Protein AF-A0A3B8J337-F1 (afdb_monomer)

Nearest PDB structures (foldseek):
  7quz-assembly2_DDD  TM=9.197E-01  e=1.205E-03  Paenibacillus illinoisensis
  5ngj-assembly1_B  TM=7.893E-01  e=2.253E-01  Tequintavirus T5
  7z4b-assembly1_DW  TM=8.134E-01  e=2.401E-01  Escherichia phage vB_EcoP_SU10
  5ngj-assembly1_A  TM=8.281E-01  e=1.344E+00  Tequintavirus T5

pLDDT: mean 81.18, std 9.36, range [44.22, 90.38]

Sequence (66 aa):
VSSGPVAVTGVSLSQSALSLNKGSSGTLVASGAPTDATDKSVSWSTSNAGVATVSNGLVSAIADGT

Solvent-accessible surface area (backbone atoms only — not comparable to full-atom values): 4226 Å² total; per-residue (Å²): 134,85,82,68,80,38,66,62,79,43,79,47,58,77,53,93,73,81,94,61,57,68,75,32,66,50,77,45,50,79,46,58,30,54,87,74,27,66,68,75,82,80,84,67,81,54,97,44,66,77,29,33,39,51,56,95,36,40,33,35,24,66,32,83,75,133

Structure (mmCIF, N/CA/C/O backbone):
data_AF-A0A3B8J337-F1
#
_entry.id   AF-A0A3B8J337-F1
#
loop_
_atom_site.group_PDB
_atom_site.id
_atom_site.type_symbol
_atom_site.label_atom_id
_atom_site.label_alt_id
_atom_site.label_comp_id
_atom_site.label_asym_id
_atom_site.label_entity_id
_atom_site.label_seq_id
_atom_site.pdbx_PDB_ins_code
_atom_site.Cartn_x
_atom_site.Cartn_y
_atom_site.Cartn_z
_atom_site.occupancy
_atom_site.B_iso_or_equiv
_atom_site.auth_seq_id
_atom_site.auth_comp_id
_atom_site.auth_asym_id
_atom_site.auth_atom_id
_atom_site.pdbx_PDB_model_num
ATOM 1 N N . VAL A 1 1 ? 21.006 4.112 -29.503 1.00 44.22 1 VAL A N 1
ATOM 2 C CA . VAL A 1 1 ? 19.849 3.235 -29.212 1.00 44.22 1 VAL A CA 1
ATOM 3 C C . VAL A 1 1 ? 18.917 3.990 -28.279 1.00 44.22 1 VAL A C 1
ATOM 5 O O . VAL A 1 1 ? 19.395 4.520 -27.289 1.00 44.22 1 VAL A O 1
ATOM 8 N N . SER A 1 2 ? 17.647 4.166 -28.645 1.00 52.88 2 SER A N 1
ATOM 9 C CA . SER A 1 2 ? 16.657 4.845 -27.798 1.00 52.88 2 SER A CA 1
ATOM 10 C C . SER A 1 2 ? 15.961 3.762 -26.978 1.00 52.88 2 SER A C 1
ATOM 12 O O . SER A 1 2 ? 15.094 3.064 -27.499 1.00 52.88 2 SER A O 1
ATOM 14 N N . SER A 1 3 ? 16.424 3.517 -25.747 1.00 54.03 3 SER A N 1
ATOM 15 C CA . SER A 1 3 ? 15.678 2.664 -24.819 1.00 54.03 3 SER A CA 1
ATOM 16 C C . SER A 1 3 ? 14.437 3.449 -24.401 1.00 54.03 3 SER A C 1
ATOM 18 O O . SER A 1 3 ? 14.529 4.377 -23.597 1.00 54.03 3 SER A O 1
ATOM 20 N N . GLY A 1 4 ? 13.300 3.144 -25.027 1.00 67.44 4 GLY A N 1
ATOM 21 C CA . GLY A 1 4 ? 12.016 3.734 -24.655 1.00 67.44 4 GLY A CA 1
ATOM 22 C C . GLY A 1 4 ? 11.691 3.471 -23.178 1.00 67.44 4 GLY A C 1
ATOM 23 O O . GLY A 1 4 ? 12.289 2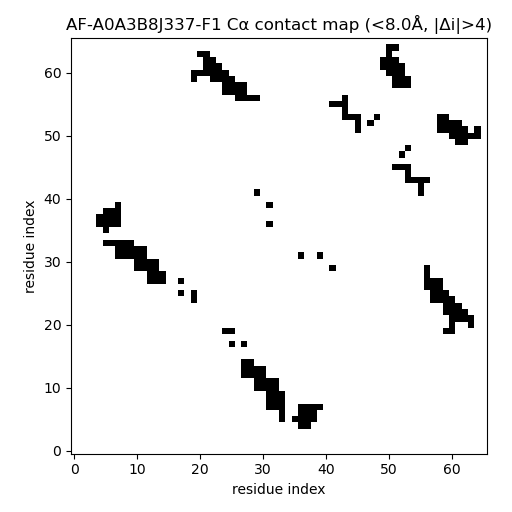.574 -22.577 1.00 67.44 4 GLY A O 1
ATOM 24 N N . PRO A 1 5 ? 10.774 4.249 -22.579 1.00 71.94 5 PRO A N 1
ATOM 25 C CA . PRO A 1 5 ? 10.428 4.092 -21.174 1.00 71.94 5 PRO A CA 1
ATOM 26 C C . PRO A 1 5 ? 9.965 2.657 -20.900 1.00 71.94 5 PRO A C 1
ATOM 28 O O . PRO A 1 5 ? 9.121 2.110 -21.613 1.00 71.94 5 PRO A O 1
ATOM 31 N N . VAL A 1 6 ? 10.547 2.034 -19.878 1.00 79.69 6 VAL A N 1
ATOM 32 C CA . VAL A 1 6 ? 10.178 0.689 -19.444 1.00 79.69 6 VAL A CA 1
ATOM 33 C C . VAL A 1 6 ? 8.829 0.803 -18.746 1.00 79.69 6 VAL A C 1
ATOM 35 O O . VAL A 1 6 ? 8.719 1.386 -17.664 1.00 79.69 6 VAL A O 1
ATOM 38 N N . ALA A 1 7 ? 7.791 0.274 -19.386 1.00 76.75 7 ALA A N 1
ATOM 39 C CA . ALA A 1 7 ? 6.455 0.249 -18.815 1.00 76.75 7 ALA A CA 1
ATOM 40 C C . ALA A 1 7 ? 6.393 -0.728 -17.631 1.00 76.75 7 ALA A C 1
ATOM 42 O O . ALA A 1 7 ? 6.949 -1.828 -17.692 1.00 76.75 7 ALA A O 1
ATOM 43 N N . VAL A 1 8 ? 5.681 -0.345 -16.568 1.00 78.88 8 VAL A N 1
ATOM 44 C CA . VAL A 1 8 ? 5.302 -1.279 -15.500 1.00 78.88 8 VAL A CA 1
ATOM 45 C C . VAL A 1 8 ? 4.340 -2.304 -16.100 1.00 78.88 8 VAL A C 1
ATOM 47 O O . VAL A 1 8 ? 3.277 -1.940 -16.598 1.00 78.88 8 VAL A O 1
ATOM 50 N N . THR A 1 9 ? 4.707 -3.582 -16.068 1.00 81.62 9 THR A N 1
ATOM 51 C CA . THR A 1 9 ? 3.871 -4.686 -16.567 1.00 81.62 9 THR A CA 1
ATOM 52 C C . THR A 1 9 ? 3.154 -5.428 -15.446 1.00 81.62 9 THR A C 1
ATOM 54 O O . THR A 1 9 ? 2.182 -6.134 -15.704 1.00 81.62 9 THR A O 1
ATOM 57 N N . GLY A 1 10 ? 3.594 -5.255 -14.199 1.00 79.50 10 GLY A N 1
ATOM 58 C CA . GLY A 1 10 ? 2.949 -5.845 -13.036 1.00 79.50 10 GLY A CA 1
ATOM 59 C C . GLY A 1 10 ? 3.127 -4.991 -11.793 1.00 79.50 10 GLY A C 1
ATOM 60 O O . GLY A 1 10 ? 4.162 -4.360 -11.596 1.00 79.50 10 GLY A O 1
ATOM 61 N N . VAL A 1 11 ? 2.117 -4.996 -10.931 1.00 83.69 11 VAL A N 1
ATOM 62 C CA . VAL A 1 11 ? 2.215 -4.458 -9.577 1.00 83.69 11 VAL A CA 1
ATOM 63 C C . VAL A 1 11 ? 1.918 -5.585 -8.600 1.00 83.69 11 VAL A C 1
ATOM 65 O O . VAL A 1 11 ? 0.906 -6.274 -8.722 1.00 83.69 11 VAL A O 1
ATOM 68 N N . SER A 1 12 ? 2.816 -5.785 -7.645 1.00 86.00 12 SER A N 1
ATOM 69 C CA . SER A 1 12 ? 2.667 -6.765 -6.575 1.00 86.00 12 SER A CA 1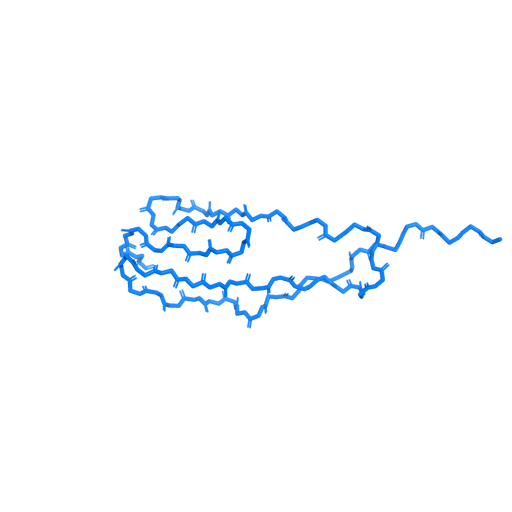
ATOM 70 C C . SER A 1 12 ? 2.592 -6.036 -5.247 1.00 86.00 12 SER A C 1
ATOM 72 O O . SER A 1 12 ? 3.408 -5.164 -4.963 1.00 86.00 12 SER A O 1
ATOM 74 N N . LEU A 1 13 ? 1.623 -6.399 -4.419 1.00 86.69 13 LEU A N 1
ATOM 75 C CA . LEU A 1 13 ? 1.507 -5.896 -3.054 1.00 86.69 13 LEU A CA 1
ATOM 76 C C . LEU A 1 13 ? 2.142 -6.902 -2.093 1.00 86.69 13 LEU A C 1
ATOM 78 O O . LEU A 1 13 ? 2.001 -8.108 -2.288 1.00 86.69 13 LEU A O 1
ATOM 82 N N . SER A 1 14 ? 2.813 -6.419 -1.044 1.00 86.81 14 SER A N 1
ATOM 83 C CA . SER A 1 14 ? 3.365 -7.271 0.020 1.00 86.81 14 SER A CA 1
ATOM 84 C C . SER A 1 14 ? 2.282 -8.099 0.705 1.00 86.81 14 SER A C 1
ATOM 86 O O . SER A 1 14 ? 2.513 -9.245 1.077 1.00 86.81 14 SER A O 1
ATOM 88 N N . GLN A 1 15 ? 1.094 -7.514 0.839 1.00 84.81 15 GLN A N 1
ATOM 89 C CA . GLN A 1 15 ? -0.114 -8.144 1.343 1.00 84.81 15 GLN A CA 1
ATOM 90 C C . GLN A 1 15 ? -1.305 -7.671 0.517 1.00 84.81 15 GLN A C 1
ATOM 92 O O . GLN A 1 15 ? -1.480 -6.477 0.286 1.00 84.81 15 GLN A O 1
ATOM 97 N N . SER A 1 16 ? -2.137 -8.619 0.093 1.00 81.75 16 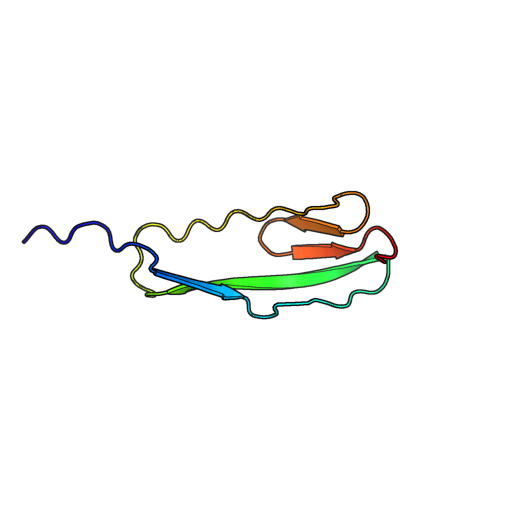SER A N 1
ATOM 98 C CA . SER A 1 16 ? -3.413 -8.349 -0.577 1.00 81.75 16 SER A CA 1
ATOM 99 C C . SER A 1 16 ? -4.519 -7.956 0.403 1.00 81.75 16 SER A C 1
ATOM 101 O O . SER A 1 16 ? -5.470 -7.283 0.016 1.00 81.75 16 SER A O 1
ATOM 103 N N . ALA A 1 17 ? -4.387 -8.355 1.669 1.00 80.56 17 ALA A N 1
ATOM 104 C CA . ALA A 1 17 ? -5.296 -8.009 2.749 1.00 80.56 17 ALA A CA 1
ATOM 105 C C . ALA A 1 17 ? -4.499 -7.724 4.024 1.00 80.56 17 ALA A C 1
ATOM 107 O O . ALA A 1 17 ? -3.535 -8.424 4.338 1.00 80.56 17 ALA A O 1
ATOM 108 N N . LEU A 1 18 ? -4.921 -6.700 4.758 1.00 80.06 18 LEU A N 1
ATOM 109 C CA . LEU A 1 18 ? -4.316 -6.304 6.019 1.00 80.06 18 LEU A CA 1
ATOM 110 C C . LEU A 1 18 ? -5.413 -6.232 7.082 1.00 80.06 18 LEU A C 1
ATOM 112 O O . LEU A 1 18 ? -6.295 -5.379 7.017 1.00 80.06 18 LEU A O 1
ATOM 116 N N . SER A 1 19 ? -5.368 -7.149 8.044 1.00 83.44 19 SER A N 1
ATOM 117 C CA . SER A 1 19 ? -6.288 -7.159 9.180 1.00 83.44 19 SER A CA 1
ATOM 118 C C . SER A 1 19 ? -5.713 -6.284 10.284 1.00 83.44 19 SER A C 1
ATOM 120 O O . SER A 1 19 ? -4.758 -6.664 10.958 1.00 83.44 19 SER A O 1
ATOM 122 N N . LEU A 1 20 ? -6.281 -5.094 10.441 1.00 83.19 20 LEU A N 1
ATOM 123 C CA . LEU A 1 20 ? -5.911 -4.141 11.479 1.00 83.19 20 LEU A CA 1
ATOM 124 C C . LEU A 1 20 ? -7.043 -4.040 12.491 1.00 83.19 20 LEU A C 1
ATOM 126 O O . LEU A 1 20 ? -8.215 -3.974 12.124 1.00 83.19 20 LEU A O 1
ATOM 130 N N . ASN A 1 21 ? -6.692 -3.980 13.770 1.00 84.19 21 ASN A N 1
ATOM 131 C CA . ASN A 1 21 ? -7.637 -3.573 14.797 1.00 84.19 21 ASN A CA 1
ATOM 132 C C . ASN A 1 21 ? -7.963 -2.085 14.632 1.00 84.19 21 ASN A C 1
ATOM 134 O O . ASN A 1 21 ? -7.138 -1.302 14.160 1.00 84.19 21 ASN A O 1
ATOM 138 N N . LYS A 1 22 ? -9.153 -1.670 15.063 1.00 83.12 22 LY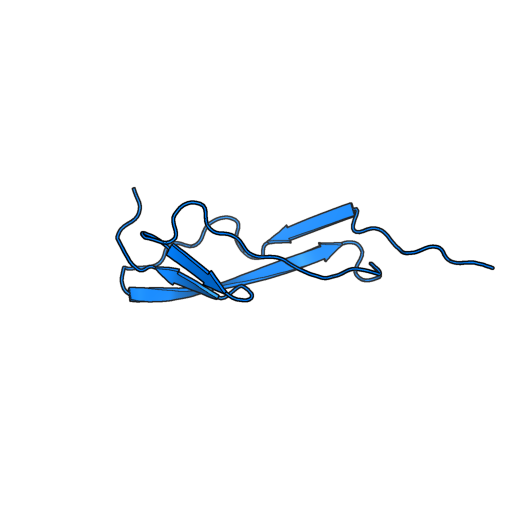S A N 1
ATOM 139 C CA . LYS A 1 22 ? -9.539 -0.259 15.074 1.00 83.12 22 LYS A CA 1
ATOM 140 C C . LYS A 1 22 ? -8.495 0.600 15.795 1.00 83.12 22 LYS A C 1
ATOM 142 O O . LYS A 1 22 ? -8.087 0.284 16.910 1.00 83.12 22 LYS A O 1
ATOM 147 N N . GLY A 1 23 ? -8.067 1.683 15.150 1.00 84.19 23 GLY A N 1
ATOM 148 C CA . GLY A 1 23 ? -7.013 2.569 15.644 1.00 84.19 23 GLY A CA 1
ATOM 149 C C . GLY A 1 23 ? -5.589 2.060 15.401 1.00 84.19 23 GLY A C 1
ATOM 150 O O . GLY A 1 23 ? -4.640 2.780 15.697 1.00 84.19 23 GLY A O 1
ATOM 151 N N . SER A 1 24 ? -5.420 0.854 14.851 1.00 89.25 24 SER A N 1
ATOM 152 C CA . SER A 1 24 ? -4.119 0.361 14.401 1.00 89.25 24 SER A CA 1
ATOM 153 C C . SER A 1 24 ? -3.847 0.776 12.963 1.00 89.25 24 SER A C 1
ATOM 155 O O . SER A 1 24 ? -4.752 0.975 12.149 1.00 89.25 24 SER A O 1
ATOM 157 N N . SER A 1 25 ? -2.566 0.867 12.645 1.00 89.88 25 SER A N 1
ATOM 158 C CA . SER A 1 25 ? -2.073 1.090 11.298 1.00 89.88 25 SER A CA 1
ATOM 159 C C . SER A 1 25 ? -1.116 -0.023 10.906 1.00 89.88 25 SER A C 1
ATOM 161 O O . SER A 1 25 ? -0.511 -0.685 11.750 1.00 89.88 25 SER A O 1
ATOM 163 N N . GLY A 1 26 ? -0.985 -0.249 9.610 1.00 89.69 26 GLY A N 1
ATOM 164 C CA . GLY A 1 26 ? 0.017 -1.143 9.069 1.00 89.69 26 GLY A CA 1
ATOM 165 C C . GLY A 1 26 ? 0.422 -0.714 7.676 1.00 89.69 26 GLY A C 1
ATOM 166 O O . GLY A 1 26 ? -0.255 0.067 7.011 1.00 89.69 26 GLY A O 1
ATOM 167 N N . THR A 1 27 ? 1.580 -1.194 7.258 1.00 90.38 27 THR A N 1
ATOM 168 C CA . THR A 1 27 ? 2.226 -0.726 6.039 1.00 90.38 27 THR A CA 1
ATOM 169 C C . THR A 1 27 ? 2.056 -1.761 4.943 1.00 90.38 27 THR A C 1
ATOM 171 O O . THR A 1 27 ? 2.407 -2.925 5.113 1.00 90.38 27 THR A O 1
ATOM 174 N N . LEU A 1 28 ? 1.545 -1.319 3.804 1.00 89.25 28 LEU A N 1
ATOM 175 C CA . LEU A 1 28 ? 1.461 -2.069 2.569 1.00 89.25 28 LEU A CA 1
ATOM 176 C C . LEU A 1 28 ? 2.560 -1.578 1.626 1.00 89.25 28 LEU A C 1
ATOM 178 O O . LEU A 1 28 ? 2.691 -0.383 1.358 1.00 89.25 28 LEU A O 1
ATOM 182 N N . VAL A 1 29 ? 3.354 -2.511 1.109 1.00 86.81 29 VAL A N 1
ATOM 183 C CA . VAL A 1 29 ? 4.433 -2.205 0.171 1.00 86.81 29 VAL A CA 1
ATOM 184 C C . VAL A 1 29 ? 3.990 -2.634 -1.219 1.00 86.81 29 VAL A C 1
ATOM 186 O O . VAL A 1 29 ? 3.756 -3.815 -1.461 1.00 86.81 29 VAL A O 1
ATOM 189 N N . ALA A 1 30 ? 3.879 -1.680 -2.140 1.00 84.81 30 ALA A N 1
ATOM 190 C CA . ALA A 1 30 ? 3.660 -1.964 -3.552 1.00 84.81 30 ALA A CA 1
ATOM 191 C C . ALA A 1 30 ? 5.009 -2.015 -4.274 1.00 84.81 30 ALA A C 1
ATOM 193 O O . ALA A 1 30 ? 5.808 -1.086 -4.185 1.00 84.81 30 ALA A O 1
ATOM 194 N N . SER A 1 31 ? 5.254 -3.102 -4.993 1.00 83.75 31 SER A N 1
ATOM 195 C CA . SER A 1 31 ? 6.441 -3.314 -5.816 1.00 83.75 31 SER A CA 1
ATOM 196 C C . SER A 1 31 ? 6.021 -3.403 -7.279 1.00 83.75 31 SER A C 1
ATOM 198 O O . SER A 1 31 ? 5.272 -4.302 -7.660 1.00 83.75 31 SER A O 1
ATOM 200 N N . GLY A 1 32 ? 6.489 -2.461 -8.097 1.00 81.81 32 GLY A N 1
ATOM 201 C CA . GLY A 1 32 ? 6.308 -2.494 -9.548 1.00 81.81 32 GLY A CA 1
ATOM 202 C C . GLY A 1 32 ? 7.349 -3.394 -10.217 1.00 81.81 32 GLY A C 1
ATOM 203 O O . GLY A 1 32 ? 8.535 -3.323 -9.892 1.00 81.81 32 GLY A O 1
ATOM 204 N N . ALA A 1 33 ? 6.905 -4.226 -11.154 1.00 76.50 33 ALA A N 1
ATOM 205 C CA . ALA A 1 33 ? 7.736 -5.054 -12.014 1.00 76.50 33 ALA A CA 1
ATOM 206 C C . ALA A 1 33 ? 7.589 -4.610 -13.487 1.00 76.50 33 ALA A C 1
ATOM 208 O O . ALA A 1 33 ? 6.474 -4.294 -13.915 1.00 76.50 33 ALA A O 1
ATOM 209 N N . PRO A 1 34 ? 8.678 -4.613 -14.279 1.00 74.19 34 PRO A N 1
ATOM 210 C CA . PRO A 1 34 ? 10.056 -4.900 -13.869 1.00 74.19 34 PRO A CA 1
ATOM 211 C C . PRO A 1 34 ? 10.639 -3.794 -12.969 1.00 74.19 34 PRO A C 1
ATOM 213 O O . PRO A 1 34 ? 10.202 -2.647 -13.010 1.00 74.19 34 PRO A O 1
ATOM 216 N N . THR A 1 35 ? 11.659 -4.124 -12.167 1.00 72.94 35 THR A N 1
ATOM 217 C CA . THR A 1 35 ? 12.346 -3.159 -11.280 1.00 72.94 35 THR A CA 1
ATOM 218 C C . THR A 1 35 ? 12.997 -2.004 -12.037 1.00 72.94 35 THR A C 1
ATOM 220 O O . THR A 1 35 ? 13.378 -1.014 -11.420 1.00 72.94 35 THR A O 1
ATOM 223 N N . ASP A 1 36 ? 13.130 -2.122 -13.356 1.00 74.00 36 ASP A N 1
ATOM 224 C CA . ASP A 1 36 ? 13.676 -1.103 -14.250 1.00 74.00 36 ASP A CA 1
ATOM 225 C C . ASP A 1 36 ? 12.593 -0.194 -14.862 1.00 74.00 36 ASP A C 1
ATOM 227 O O . ASP A 1 36 ? 12.875 0.604 -15.749 1.00 74.00 36 ASP A O 1
ATOM 231 N N . ALA A 1 37 ? 11.339 -0.302 -14.401 1.00 75.19 37 ALA A N 1
ATOM 232 C CA . ALA A 1 37 ? 10.256 0.555 -14.866 1.00 75.19 37 ALA A CA 1
ATOM 233 C C . ALA A 1 37 ? 10.584 2.044 -14.673 1.00 75.19 37 ALA A C 1
ATOM 235 O O . ALA A 1 37 ? 11.051 2.458 -13.606 1.00 75.19 37 ALA A O 1
ATOM 236 N N . THR A 1 38 ? 10.314 2.840 -15.707 1.00 76.50 38 THR A N 1
ATOM 237 C CA . THR A 1 38 ? 10.608 4.279 -15.728 1.00 76.50 38 THR A CA 1
ATOM 238 C C . THR A 1 38 ? 9.701 5.050 -14.769 1.00 76.50 38 THR A C 1
ATOM 240 O O . THR A 1 38 ? 10.176 5.927 -14.054 1.00 76.50 38 THR A O 1
ATOM 243 N N . ASP A 1 39 ? 8.429 4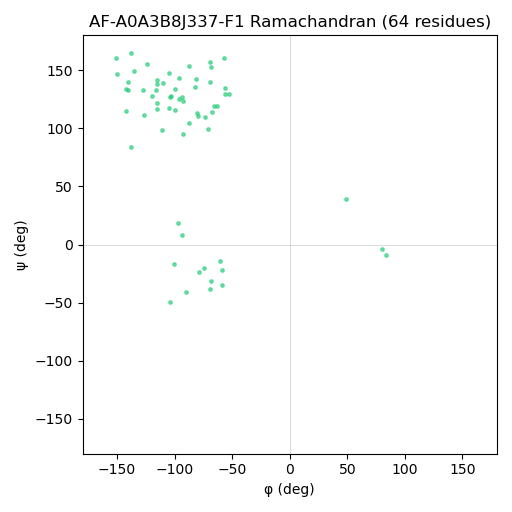.659 -14.675 1.00 70.81 39 ASP A N 1
ATOM 244 C CA . ASP A 1 39 ? 7.447 5.255 -13.770 1.00 70.81 39 ASP A CA 1
ATOM 245 C C . ASP A 1 39 ? 7.066 4.275 -12.658 1.00 70.81 39 ASP A C 1
ATOM 247 O O . ASP A 1 39 ? 6.221 3.401 -12.826 1.00 70.81 39 ASP A O 1
ATOM 251 N N . LYS A 1 40 ? 7.687 4.439 -11.488 1.00 72.44 40 LYS A N 1
ATOM 252 C CA . LYS A 1 40 ? 7.380 3.675 -10.260 1.00 72.44 40 LYS A CA 1
ATOM 253 C C . LYS A 1 40 ? 6.444 4.433 -9.320 1.00 72.44 40 LYS A C 1
ATOM 255 O O . LYS A 1 40 ? 6.401 4.145 -8.126 1.00 72.44 40 LYS A O 1
ATOM 260 N N . SER A 1 41 ? 5.744 5.443 -9.830 1.00 78.56 41 SER A N 1
ATOM 261 C CA . SER A 1 41 ? 4.833 6.244 -9.018 1.00 78.56 41 SER A CA 1
ATOM 262 C C . SER A 1 41 ? 3.651 5.378 -8.582 1.00 78.56 41 SER A C 1
ATOM 264 O O . SER A 1 41 ? 2.867 4.917 -9.411 1.00 78.56 41 SER A O 1
ATOM 266 N N . VAL A 1 42 ? 3.540 5.126 -7.277 1.00 80.56 42 VAL A N 1
ATOM 267 C CA . VAL A 1 42 ? 2.434 4.361 -6.695 1.00 80.56 42 VAL A CA 1
ATOM 268 C C . VAL A 1 42 ? 1.433 5.341 -6.107 1.00 80.56 42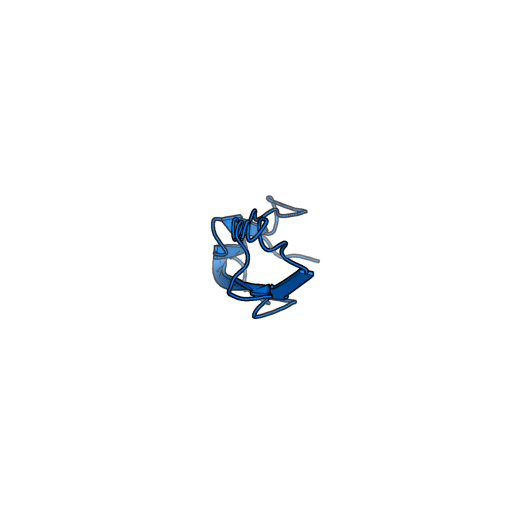 VAL A C 1
ATOM 270 O O . VAL A 1 42 ? 1.733 6.044 -5.142 1.00 80.56 42 VAL A O 1
ATOM 273 N N . SER A 1 43 ? 0.225 5.362 -6.666 1.00 83.31 43 SER A N 1
ATOM 274 C CA . SER A 1 43 ? -0.894 6.096 -6.084 1.00 83.31 43 SER A CA 1
ATOM 275 C C . SER A 1 43 ? -1.739 5.153 -5.239 1.00 83.31 43 SER A C 1
ATOM 277 O O . SER A 1 43 ? -2.183 4.106 -5.709 1.00 83.31 43 SER A O 1
ATOM 279 N N . TRP A 1 44 ? -1.948 5.525 -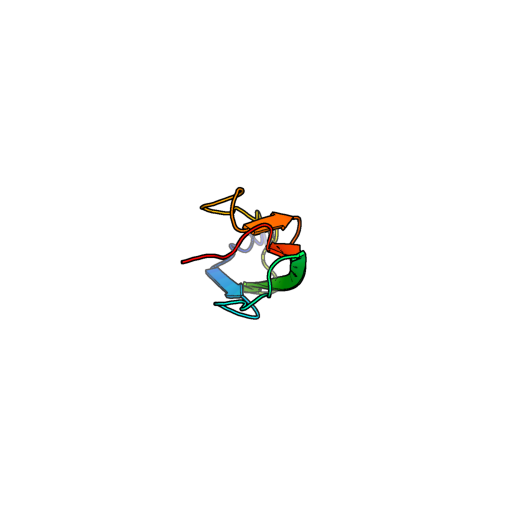3.981 1.00 86.94 44 TRP A N 1
ATOM 280 C CA . TRP A 1 44 ? -2.775 4.768 -3.055 1.00 86.94 44 TRP A CA 1
ATOM 281 C C . TRP A 1 44 ? -4.154 5.403 -2.963 1.00 86.94 44 TRP A C 1
ATOM 283 O O . TRP A 1 44 ? -4.281 6.614 -2.797 1.00 86.94 44 TRP A O 1
ATOM 293 N N . SER A 1 45 ? -5.188 4.576 -3.039 1.00 84.31 45 SER A N 1
ATOM 294 C CA . SER A 1 45 ? -6.571 4.998 -2.850 1.00 84.31 45 SER A CA 1
ATOM 295 C C . SER A 1 45 ? -7.294 3.997 -1.960 1.00 84.31 45 SER A C 1
ATOM 297 O O . SER A 1 45 ? -6.956 2.815 -1.922 1.00 84.31 45 SER A O 1
ATOM 299 N N . THR A 1 46 ? -8.266 4.493 -1.201 1.00 87.25 46 THR A N 1
ATOM 300 C CA . THR A 1 46 ? -9.138 3.680 -0.352 1.00 87.25 46 THR A CA 1
ATOM 301 C C . THR A 1 46 ? -10.561 3.793 -0.874 1.00 87.25 46 THR A C 1
ATOM 303 O O . THR A 1 46 ? -11.005 4.886 -1.227 1.00 87.25 46 THR A O 1
ATOM 306 N N . SER A 1 47 ? -11.285 2.675 -0.913 1.00 87.94 47 SER A N 1
ATOM 307 C CA . SER A 1 47 ? -12.714 2.680 -1.239 1.00 87.94 47 SER A CA 1
ATOM 308 C C . SER A 1 47 ? -13.540 3.354 -0.141 1.00 87.94 47 SER A C 1
ATOM 310 O O . SER A 1 47 ? -14.555 3.983 -0.424 1.00 87.94 47 SER A O 1
ATOM 312 N N . ASN A 1 48 ? -13.087 3.257 1.114 1.00 87.75 48 ASN A N 1
ATOM 313 C CA . ASN A 1 48 ? -13.816 3.714 2.290 1.00 87.75 48 ASN A CA 1
ATOM 314 C C . ASN A 1 48 ? -12.882 4.433 3.265 1.00 87.75 48 ASN A C 1
ATOM 316 O O . ASN A 1 48 ? -12.463 3.864 4.271 1.00 87.75 48 ASN A O 1
ATOM 320 N N . ALA A 1 49 ? -12.642 5.723 3.027 1.00 87.19 49 ALA A N 1
ATOM 321 C CA . ALA A 1 49 ? -11.850 6.566 3.927 1.00 87.19 49 ALA A CA 1
ATOM 322 C C . ALA A 1 49 ? -12.419 6.661 5.361 1.00 87.19 49 ALA A C 1
ATOM 324 O O . ALA A 1 49 ? -11.673 6.949 6.290 1.00 87.19 49 ALA A O 1
ATOM 325 N N . GLY A 1 50 ? -13.716 6.392 5.561 1.00 86.31 50 GLY A N 1
ATOM 326 C CA . GLY A 1 50 ? -14.324 6.320 6.898 1.00 86.31 50 GLY A CA 1
ATOM 327 C C . GLY A 1 50 ? -13.983 5.048 7.687 1.00 86.31 50 GLY A C 1
ATOM 328 O O . GLY A 1 50 ? -14.105 5.044 8.907 1.00 86.31 50 GLY A O 1
ATOM 329 N N . VAL A 1 51 ? -13.547 3.983 7.004 1.00 86.75 51 VAL A N 1
ATOM 330 C CA . VAL A 1 51 ? -13.172 2.694 7.612 1.00 86.75 51 VAL A CA 1
ATOM 331 C C . VAL A 1 51 ? -11.657 2.559 7.662 1.00 86.75 51 VAL A C 1
ATOM 333 O O . VAL A 1 51 ? -11.096 2.287 8.719 1.00 86.75 51 VAL A O 1
ATOM 336 N N . ALA A 1 52 ? -10.984 2.809 6.540 1.00 88.75 52 ALA A N 1
ATOM 337 C CA . ALA A 1 52 ? -9.538 2.748 6.436 1.00 88.75 52 ALA A CA 1
ATOM 338 C C . ALA A 1 52 ? -9.015 3.865 5.532 1.00 88.75 52 ALA A C 1
ATOM 340 O O . ALA A 1 52 ? -9.514 4.080 4.427 1.00 88.75 52 ALA A O 1
ATOM 341 N N . THR A 1 53 ? -7.974 4.558 5.976 1.00 90.31 53 THR A N 1
ATOM 342 C CA . THR A 1 53 ? -7.243 5.533 5.157 1.00 90.31 53 THR A CA 1
ATOM 343 C C . THR A 1 53 ? -5.919 4.938 4.720 1.00 90.31 53 THR A C 1
ATOM 345 O O . THR A 1 53 ? -5.344 4.132 5.441 1.00 90.31 53 THR A O 1
ATOM 348 N N . VAL A 1 54 ? -5.435 5.310 3.538 1.00 90.12 54 VAL A N 1
ATOM 349 C CA . VAL A 1 54 ? -4.113 4.902 3.062 1.00 90.12 54 VAL A CA 1
ATOM 350 C C . VAL A 1 54 ? -3.325 6.128 2.626 1.00 90.12 54 VAL A C 1
ATOM 352 O O . VAL A 1 54 ? -3.851 6.984 1.918 1.00 90.12 54 VAL A O 1
ATOM 355 N N . SER A 1 55 ? -2.072 6.231 3.062 1.00 89.06 55 SER A N 1
ATOM 356 C CA . SER A 1 55 ? -1.176 7.337 2.722 1.00 89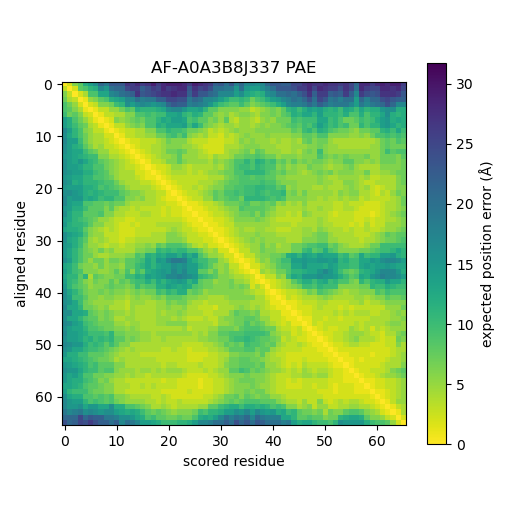.06 55 SER A CA 1
ATOM 357 C C . SER A 1 55 ? 0.241 6.816 2.522 1.00 89.06 55 SER A C 1
ATOM 359 O O . SER A 1 55 ? 0.846 6.303 3.458 1.00 89.06 55 SER A O 1
ATOM 361 N N . ASN A 1 56 ? 0.769 6.910 1.296 1.00 85.38 56 ASN A N 1
ATOM 362 C CA . ASN A 1 56 ? 2.093 6.374 0.934 1.00 85.38 56 ASN A CA 1
ATOM 363 C C . ASN A 1 56 ? 2.315 4.911 1.381 1.00 85.38 56 ASN A C 1
ATOM 365 O O . ASN A 1 56 ? 3.389 4.550 1.854 1.00 85.38 56 ASN A O 1
ATOM 369 N N . GLY A 1 57 ? 1.285 4.069 1.267 1.00 86.56 57 GLY A N 1
ATOM 370 C CA . GLY A 1 57 ? 1.328 2.669 1.700 1.00 86.56 57 GLY A CA 1
ATOM 371 C C . GLY A 1 57 ? 1.059 2.452 3.189 1.00 86.56 57 GLY A C 1
ATOM 372 O O . GLY A 1 57 ? 0.843 1.320 3.596 1.00 86.56 57 GLY A O 1
ATOM 373 N N . LEU A 1 58 ? 0.985 3.495 4.018 1.00 89.38 58 LEU A N 1
ATOM 374 C CA . LEU A 1 58 ? 0.517 3.360 5.397 1.00 89.38 58 LEU A CA 1
ATOM 375 C C . LEU A 1 58 ? -1.011 3.304 5.416 1.00 89.38 58 LEU A C 1
ATOM 377 O O . LEU A 1 58 ? -1.669 4.307 5.146 1.00 89.38 58 LEU A O 1
ATOM 381 N N . VAL A 1 59 ? -1.564 2.142 5.739 1.00 90.06 59 VAL A N 1
ATOM 382 C CA . VAL A 1 59 ? -2.997 1.91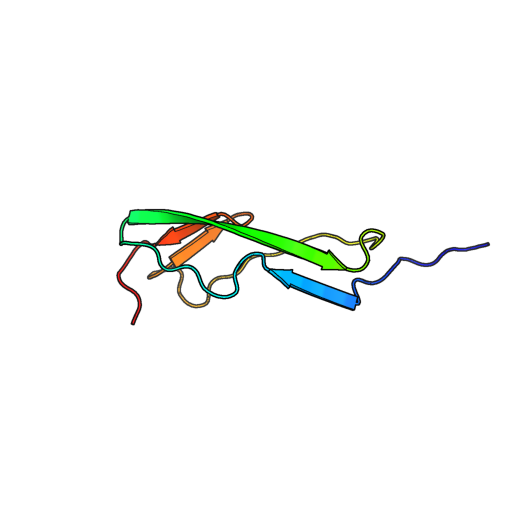8 5.927 1.00 90.06 59 VAL A CA 1
ATOM 383 C C . VAL A 1 59 ? -3.332 2.101 7.405 1.00 90.06 59 VAL A C 1
ATOM 385 O O . VAL A 1 59 ? -2.773 1.419 8.255 1.00 90.06 59 VAL A O 1
ATOM 388 N N . SER A 1 60 ? -4.261 2.994 7.724 1.00 89.69 60 SER A N 1
ATOM 389 C CA . SER A 1 60 ? -4.756 3.239 9.080 1.00 89.69 60 SER A CA 1
ATOM 390 C C . SER A 1 60 ? -6.225 2.856 9.178 1.00 89.69 60 SER A C 1
ATOM 392 O O . SER A 1 60 ? -7.057 3.416 8.462 1.00 89.69 60 SER A O 1
ATOM 394 N N . ALA A 1 61 ? -6.551 1.940 10.089 1.00 89.81 61 ALA A N 1
ATOM 395 C CA . ALA A 1 61 ? -7.922 1.551 10.384 1.00 89.81 61 ALA A CA 1
ATOM 396 C C . ALA A 1 61 ? -8.569 2.578 11.321 1.00 89.81 61 ALA A C 1
ATOM 398 O O . ALA A 1 61 ? -8.185 2.724 12.481 1.00 89.81 61 ALA A O 1
ATOM 399 N N . ILE A 1 62 ? -9.564 3.294 10.807 1.00 87.50 62 ILE A N 1
ATOM 400 C CA . ILE A 1 62 ? -10.330 4.305 11.545 1.00 87.50 62 ILE A CA 1
ATOM 401 C C . ILE A 1 62 ? -11.549 3.670 12.219 1.00 87.50 62 ILE A C 1
ATOM 403 O O . ILE A 1 62 ? -11.859 3.980 13.372 1.00 87.50 62 ILE A O 1
ATOM 407 N N . ALA A 1 63 ? -12.224 2.756 11.527 1.00 84.62 63 ALA A N 1
ATOM 408 C CA . ALA A 1 63 ? -13.399 2.065 12.033 1.00 84.62 63 ALA A CA 1
ATOM 409 C C . ALA A 1 63 ? -13.361 0.580 11.676 1.00 84.62 63 ALA A C 1
ATOM 411 O O . ALA A 1 63 ? -12.578 0.148 10.831 1.00 84.62 63 ALA A O 1
ATOM 412 N N . ASP A 1 64 ? -14.212 -0.190 12.346 1.00 78.44 64 ASP A N 1
ATOM 413 C CA . ASP A 1 64 ? -14.399 -1.605 12.063 1.00 78.44 64 ASP A CA 1
ATOM 414 C C . ASP A 1 64 ? -14.950 -1.752 10.636 1.00 78.44 64 ASP A C 1
ATOM 416 O O . ASP A 1 64 ? -15.996 -1.191 10.298 1.00 78.44 64 ASP A O 1
ATOM 420 N N . GLY A 1 65 ? -14.199 -2.443 9.779 1.00 66.94 65 GLY A N 1
ATOM 421 C CA . GLY A 1 65 ? -14.654 -2.810 8.442 1.00 66.94 65 GLY A CA 1
ATOM 422 C C . GLY A 1 65 ? -15.530 -4.055 8.503 1.00 66.94 65 GLY A C 1
ATOM 423 O O . GLY A 1 65 ? -15.275 -4.943 9.315 1.00 66.94 65 GLY A O 1
ATOM 424 N N . THR A 1 66 ? -16.567 -4.093 7.671 1.00 60.41 66 THR A N 1
ATOM 425 C CA . THR A 1 66 ? -17.414 -5.279 7.454 1.00 60.41 66 THR A CA 1
ATOM 426 C C . THR A 1 66 ? -16.693 -6.353 6.664 1.00 60.41 66 THR A C 1
ATOM 428 O O . THR A 1 66 ? -16.032 -5.969 5.671 1.00 60.41 66 THR A O 1
#

Foldseek 3Di:
DDPPAAAQPDKDKPDPDDDDDAQDKDFIDIDTPPNRGNDPDDDDDDPCVCQWDADPRIIGGNHDDD

Radius of gyration: 15.08 Å; Cα contacts (8 Å, |Δi|>4): 110; chains: 1; bounding box: 37×16×45 Å

Mean predicted aligned error: 7.42 Å

Secondary structure (DSSP, 8-state):
---------EEEES-S-----TT-EEE--EEEESTT-S--------S-TTTEEEETTEEEE-S---